Protein 3EC8 (pdb70)

Secondary structure (DSSP, 8-state):
--------S--HHHHHHHHH-EEEEEEE-----S--EEEEEETT--HHHHHHHHHHHTTS-GGGGGGEEEEEEE-----EEEEPPTT--HHHHHHH----TT--EEEEEEEHHHHHHHHHHHHHHHHHHHHHHHHHHH-

GO terms:
  GO:0034446 substrate adhesion-dependent cell spreading (P, IDA)
  GO:0005874 microtubule (C, IDA)
  GO:0005515 protein binding (F, IPI)
  GO:0032991 protein-containing complex (C, IDA)

CATH classification: 3.10.20.90

Sequence (139 aa):
GTENLYFQSMDPAELSTQLSAPGVLKVFGDSTGTHYKSVLATGTSSARELVKEALERYALDPRQAGQYVLCDVVGWQARCFRVFGDSEKPLLIQELWKPREGLSRRFELRKRSDVEELAAKEVDTITAGINAQARRLQR

Nearest PDB structures (foldseek):
  3ec8-assembly1_A  TM=1.007E+00  e=8.814E-28  Homo sapiens
  5khq-assembly1_A  TM=9.394E-01  e=3.382E-11  Homo sapiens
  5khq-assembly1_B  TM=9.150E-01  e=3.600E-11  Homo sapiens
  5kho-assembly1_A  TM=9.124E-01  e=6.718E-11  Homo sapiens
  4tkn-assembly2_B  TM=6.218E-01  e=3.114E-04  Homo sapiens

Structure (mmCIF, N/CA/C/O backbone):
data_3EC8
#
_entry.id   3EC8
#
_cell.length_a   46.080
_c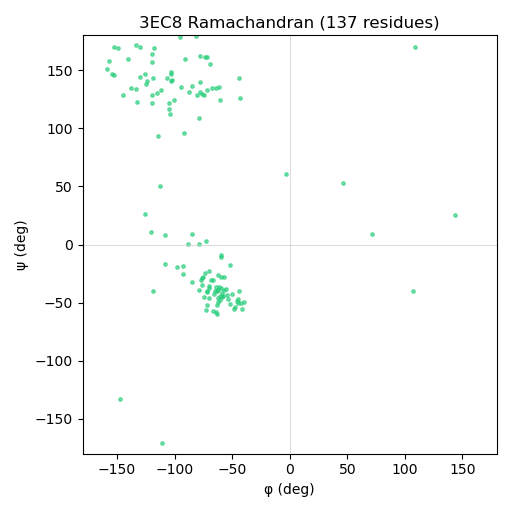ell.length_b   46.080
_cell.length_c   135.610
_cell.angle_alpha   90.00
_cell.angle_beta   90.00
_cell.angle_gamma   120.00
#
_symmetry.space_group_name_H-M   'P 31 1 2'
#
loop_
_entity.id
_entity.type
_entity.pdbx_description
1 polymer 'Putative uncharacterized protein FLJ10324'
2 non-polymer 'CHLORIDE ION'
3 non-polymer 'LEAD (II) ION'
4 non-polymer GLYCEROL
5 water water
#
loop_
_atom_site.group_PDB
_atom_site.id
_atom_site.type_symbol
_atom_site.label_atom_id
_atom_site.label_alt_id
_atom_site.label_comp_id
_atom_site.label_asym_id
_atom_site.label_entity_id
_atom_site.label_seq_id
_atom_site.pdbx_PDB_ins_code
_atom_site.Cartn_x
_atom_site.Cartn_y
_atom_site.Cartn_z
_atom_site.occupancy
_atom_site.B_iso_or_equiv
_atom_site.auth_seq_id
_atom_site.auth_comp_id
_atom_site.auth_asym_id
_atom_site.auth_atom_id
_atom_site.pdbx_PDB_model_num
ATOM 1 N N . GLY A 1 14 ? -7.400 10.264 -13.253 1.00 52.57 41 GLY A N 1
ATOM 2 C CA . GLY A 1 14 ? -6.107 9.964 -13.941 1.00 52.72 41 GLY A CA 1
ATOM 3 C C . GLY A 1 14 ? -6.219 10.042 -15.459 1.00 52.69 41 GLY A C 1
ATOM 4 O O . GLY A 1 14 ? -5.300 10.537 -16.140 1.00 52.78 41 GLY A O 1
ATOM 5 N N . THR A 1 15 ? -7.330 9.515 -15.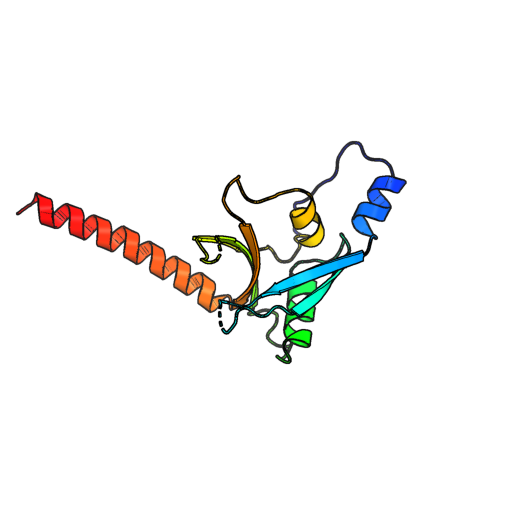983 1.00 52.19 42 THR A N 1
ATOM 6 C CA . THR A 1 15 ? -7.756 9.754 -17.367 1.00 51.68 42 THR A CA 1
ATOM 7 C C . THR A 1 15 ? -9.041 10.584 -17.317 1.00 51.18 42 THR A C 1
ATOM 8 O O . THR A 1 15 ? -10.054 10.230 -17.924 1.00 51.09 42 THR A O 1
ATOM 10 N N . GLU A 1 16 ? -8.991 11.678 -16.559 1.00 50.53 43 GLU A N 1
ATOM 11 C CA . GLU A 1 16 ? -10.142 12.561 -16.378 1.00 50.13 43 GLU A CA 1
ATOM 12 C C . GLU A 1 16 ? -10.328 13.405 -17.630 1.00 49.09 43 GLU A C 1
ATOM 13 O O . GLU A 1 16 ? -9.362 14.020 -18.099 1.00 49.33 43 GLU A O 1
ATOM 19 N N . ASN A 1 17 ? -11.548 13.439 -18.170 1.00 47.52 44 ASN A N 1
ATOM 20 C CA . ASN A 1 17 ? -11.812 14.243 -19.362 1.00 46.55 44 ASN A CA 1
ATOM 21 C C . ASN A 1 17 ? -12.974 15.221 -19.208 1.00 45.50 44 ASN A C 1
ATOM 22 O O . ASN A 1 17 ? -13.591 15.597 -20.201 1.00 45.02 44 ASN A O 1
ATOM 27 N N . LEU A 1 18 ? -13.248 15.632 -17.965 1.00 44.40 45 LEU A N 1
ATOM 28 C CA . LEU A 1 18 ? -14.161 16.745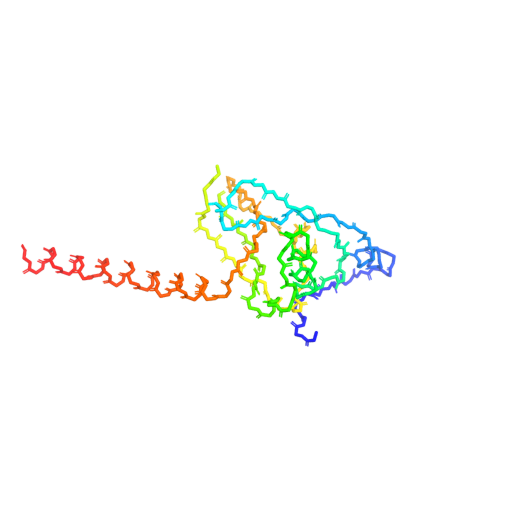 -17.679 1.00 43.73 45 LEU A CA 1
ATOM 29 C C . LEU A 1 18 ? -13.412 17.959 -17.098 1.00 43.42 45 LEU A C 1
ATOM 30 O O . LEU A 1 18 ? -12.602 17.824 -16.188 1.00 43.18 45 LEU A O 1
ATOM 35 N N . TYR A 1 19 ? -13.698 19.144 -17.632 1.00 43.31 46 TYR A N 1
ATOM 36 C CA . TYR A 1 19 ? -12.964 20.367 -17.285 1.00 43.17 46 TYR A CA 1
ATOM 37 C C . TYR A 1 19 ? -13.901 21.535 -17.118 1.00 43.29 46 TYR A C 1
ATOM 38 O O . TYR A 1 19 ? -14.790 21.746 -17.935 1.00 42.76 46 TYR A O 1
ATOM 47 N N . PHE A 1 20 ? -13.689 22.301 -16.056 1.00 43.98 47 PHE A N 1
ATOM 48 C CA . PHE A 1 20 ? -14.470 23.500 -15.826 1.00 44.57 47 PHE A CA 1
ATOM 49 C C . PHE A 1 20 ? -13.615 24.673 -16.214 1.00 44.75 47 PHE A C 1
ATOM 50 O O . PHE A 1 20 ? -12.398 24.628 -16.055 1.00 44.81 47 PHE A O 1
ATOM 58 N N . GLN A 1 21 ? -14.256 25.717 -16.724 1.00 45.25 48 GLN A N 1
ATOM 59 C CA . GLN A 1 21 ? -13.556 26.875 -17.273 1.00 45.76 48 GLN A CA 1
ATOM 60 C C . GLN A 1 21 ? -14.095 28.188 -16.713 1.00 46.24 48 GLN A C 1
ATOM 61 O O . GLN A 1 21 ? -15.300 28.334 -16.476 1.00 45.98 48 GLN A O 1
ATOM 67 N N . SER A 1 22 ? -13.192 29.149 -16.520 1.00 46.95 49 SER A N 1
ATOM 68 C CA . SER A 1 22 ? -13.567 30.484 -16.074 1.00 47.45 49 SER A CA 1
ATOM 69 C C . SER A 1 22 ? -14.543 30.415 -14.906 1.00 48.00 49 SER A C 1
ATOM 70 O O . SER A 1 22 ? -15.620 31.010 -14.947 1.00 48.03 49 SER A O 1
ATOM 73 N N . MET A 1 23 ? -14.171 29.666 -13.873 1.00 48.75 50 MET A N 1
ATOM 74 C CA . MET A 1 23 ? -15.014 29.526 -12.700 1.00 49.34 50 MET A CA 1
ATOM 75 C C . MET A 1 23 ? -14.289 30.032 -11.460 1.00 49.74 50 MET A C 1
ATOM 76 O O . MET A 1 23 ? -13.067 30.213 -11.462 1.00 49.88 50 MET A O 1
ATOM 81 N N . ASP A 1 24 ? -15.065 30.265 -10.406 1.00 49.99 51 ASP A N 1
ATOM 82 C CA . ASP A 1 24 ? -14.537 30.766 -9.150 1.00 50.20 51 ASP A CA 1
ATOM 83 C C . ASP A 1 24 ? -14.432 29.641 -8.121 1.00 50.44 51 ASP A C 1
ATOM 84 O O . ASP A 1 24 ? -15.241 28.709 -8.137 1.00 50.44 51 ASP A O 1
ATOM 89 N N . PRO A 1 25 ? -13.430 29.723 -7.223 1.00 50.73 52 PRO A N 1
ATOM 90 C CA . PRO A 1 25 ? -13.246 28.753 -6.146 1.00 50.79 52 PRO A CA 1
ATOM 91 C C . PRO A 1 25 ? -14.547 28.276 -5.488 1.00 50.91 52 PRO A C 1
ATOM 92 O O . PRO A 1 25 ? -14.747 27.070 -5.362 1.00 50.97 52 PRO A O 1
ATOM 96 N N . ALA A 1 26 ? -15.419 29.208 -5.096 1.00 50.83 53 ALA A N 1
ATOM 97 C CA . ALA A 1 26 ? -16.656 28.877 -4.366 1.00 50.85 53 ALA A CA 1
ATOM 98 C C . ALA A 1 26 ? -17.634 28.008 -5.164 1.00 50.80 53 ALA A C 1
ATOM 99 O O . ALA A 1 26 ? -17.983 26.904 -4.734 1.00 50.80 53 ALA A O 1
ATOM 101 N N . GLU A 1 27 ? -18.084 28.502 -6.315 1.00 50.72 54 GLU A N 1
ATOM 102 C CA . GLU A 1 27 ? -18.944 27.695 -7.191 1.00 50.73 54 GLU A CA 1
ATOM 103 C C . GLU A 1 27 ? -18.265 26.394 -7.656 1.00 50.44 54 GLU A C 1
ATOM 104 O O . GLU A 1 27 ? -18.953 25.413 -7.930 1.00 50.42 54 GLU A O 1
ATOM 110 N N . LEU A 1 28 ? -16.932 26.392 -7.745 1.00 50.03 55 LEU A N 1
ATOM 111 C CA . LEU A 1 28 ? -16.184 25.215 -8.198 1.00 49.91 55 LEU A CA 1
ATOM 112 C C . LEU A 1 28 ? -15.900 24.208 -7.071 1.00 49.79 55 LEU A C 1
ATOM 113 O O . LEU A 1 28 ? -15.837 23.013 -7.319 1.00 49.93 55 LEU A O 1
ATOM 118 N N . SER A 1 29 ? -15.728 24.690 -5.847 1.00 49.76 56 SER A N 1
ATOM 119 C CA . SER A 1 29 ? -15.556 23.817 -4.685 1.00 49.82 56 SER A CA 1
ATOM 120 C C . SER A 1 29 ? -16.835 23.075 -4.301 1.00 49.77 56 SER A C 1
ATOM 121 O O . SER A 1 29 ? -16.772 21.925 -3.887 1.00 49.91 56 SER A O 1
ATOM 124 N N . THR A 1 30 ? -17.988 23.729 -4.416 1.00 49.74 57 THR A N 1
ATOM 125 C CA . THR A 1 30 ? -19.266 23.076 -4.107 1.00 49.67 57 THR A CA 1
ATOM 126 C C . THR A 1 30 ? -19.624 22.116 -5.231 1.00 49.62 57 THR A C 1
ATOM 127 O O . THR A 1 30 ? -20.030 20.974 -5.003 1.00 50.09 57 THR A O 1
ATOM 131 N N . GLN A 1 31 ? -19.464 22.580 -6.459 1.00 49.18 58 GLN A N 1
ATOM 132 C CA . GLN A 1 31 ? -19.628 21.712 -7.615 1.00 48.95 58 GLN A CA 1
ATOM 133 C C . GLN A 1 31 ? -18.931 20.358 -7.400 1.00 48.37 58 GLN A C 1
ATOM 134 O O . GLN A 1 31 ? -19.470 19.313 -7.786 1.00 49.23 58 GLN A O 1
ATOM 140 N N . LEU A 1 32 ? -17.745 20.372 -6.785 1.00 46.90 59 LEU A N 1
ATOM 141 C CA . LEU A 1 32 ? -16.959 19.154 -6.614 1.00 45.66 59 LEU A CA 1
ATOM 142 C C . LEU A 1 32 ? -17.128 18.502 -5.232 1.00 44.66 59 LEU A C 1
ATOM 143 O O . LEU A 1 32 ? -16.818 17.320 -5.072 1.00 44.75 59 LEU A O 1
ATOM 148 N N . SER A 1 33 ? -17.611 19.262 -4.247 1.00 43.25 60 SER A N 1
ATOM 149 C CA . SER A 1 33 ? -17.762 18.771 -2.868 1.00 42.15 60 SER A CA 1
ATOM 150 C C . SER A 1 33 ? -19.210 18.539 -2.443 1.00 41.14 60 SER A C 1
ATOM 151 O O . SER A 1 33 ? -19.457 17.858 -1.442 1.00 40.91 60 SER A O 1
ATOM 154 N N . ALA A 1 34 ? -20.159 19.113 -3.180 1.00 39.99 61 ALA A N 1
ATOM 155 C CA . ALA A 1 34 ? -21.579 18.951 -2.873 1.00 39.24 61 ALA A CA 1
ATOM 156 C C . ALA A 1 34 ? -21.988 17.479 -3.022 1.00 38.39 61 ALA A C 1
ATOM 157 O O . ALA A 1 34 ? -21.592 16.823 -3.980 1.00 37.99 61 ALA A O 1
ATOM 159 N N . PRO A 1 35 ? -22.743 16.947 -2.049 1.00 37.52 62 PRO A N 1
ATOM 160 C CA . PRO A 1 35 ? -23.241 15.577 -2.146 1.00 37.16 62 PRO A CA 1
ATOM 161 C C . PRO A 1 35 ? -24.391 15.386 -3.149 1.00 36.70 62 PRO A C 1
ATOM 162 O O . PRO A 1 35 ? -25.060 16.344 -3.535 1.00 37.22 62 PRO A O 1
ATOM 166 N N . GLY A 1 36 ? -24.620 14.149 -3.557 1.00 35.84 63 GLY A N 1
ATOM 167 C CA . GLY A 1 36 ? -25.725 13.828 -4.441 1.00 35.50 63 GLY A CA 1
ATOM 168 C C . GLY A 1 36 ? -26.089 12.368 -4.290 1.00 35.28 63 GLY A C 1
ATOM 169 O O . GLY A 1 36 ? -25.286 11.574 -3.797 1.00 35.10 63 GLY A O 1
ATOM 170 N N . VAL A 1 37 ? -27.316 12.019 -4.666 1.00 34.98 64 VAL A N 1
ATOM 171 C CA . VAL A 1 37 ? -27.704 10.621 -4.769 1.00 34.87 64 VAL A CA 1
ATOM 172 C C . VAL A 1 37 ? -27.799 10.290 -6.236 1.00 34.59 64 VAL A C 1
ATOM 173 O O . VAL A 1 37 ? -28.192 11.139 -7.033 1.00 34.80 64 VAL A O 1
ATOM 177 N N . LEU A 1 38 ? -27.387 9.066 -6.576 1.00 34.15 65 LEU A N 1
ATOM 178 C CA . LEU A 1 38 ? -27.529 8.502 -7.915 1.00 33.48 65 LEU A CA 1
ATOM 179 C C . LEU A 1 38 ? -28.387 7.243 -7.847 1.00 32.88 65 LEU A C 1
ATOM 180 O O . LEU A 1 38 ? -28.064 6.284 -7.133 1.00 32.32 65 LEU A O 1
ATOM 185 N N . LYS A 1 39 ? -29.488 7.247 -8.588 1.00 32.37 66 LYS A N 1
ATOM 186 C CA . LYS A 1 39 ? -30.314 6.052 -8.708 1.00 32.08 66 LYS A CA 1
ATOM 187 C C . LYS A 1 39 ? -29.673 5.080 -9.714 1.00 31.15 66 LYS A C 1
ATOM 188 O O . LYS A 1 39 ? -29.669 5.346 -1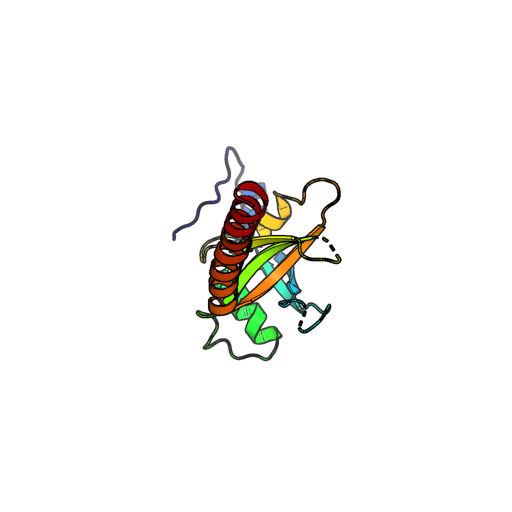0.905 1.00 30.67 66 LYS A O 1
ATOM 194 N N . VAL A 1 40 ? -29.127 3.970 -9.223 1.00 30.27 67 VAL A N 1
ATOM 195 C CA . VAL A 1 40 ? -28.445 2.999 -10.080 1.00 29.99 67 VAL A CA 1
ATOM 196 C C . VAL A 1 40 ? -29.310 1.748 -10.306 1.00 29.78 67 VAL A C 1
ATOM 197 O O . VAL A 1 40 ? -29.611 1.002 -9.378 1.00 29.41 67 VAL A O 1
ATOM 201 N N . PHE A 1 41 ? -29.687 1.527 -11.560 1.00 29.54 68 PHE A N 1
ATOM 202 C CA . PHE A 1 41 ? -30.543 0.414 -11.936 1.00 29.07 68 PHE A CA 1
ATOM 203 C C . PHE A 1 41 ? -29.672 -0.725 -12.397 1.00 29.15 68 PHE A C 1
ATOM 204 O O . PHE A 1 41 ? -28.448 -0.615 -12.392 1.00 29.21 68 PHE A O 1
ATOM 212 N N . GLY A 1 42 ? -30.308 -1.838 -12.745 1.00 29.43 69 GLY A N 1
ATOM 213 C CA . GLY A 1 42 ? -29.629 -2.974 -13.337 1.00 29.52 69 GLY A CA 1
ATOM 214 C C . GLY A 1 42 ? -30.063 -3.085 -14.779 1.00 30.03 69 GLY A C 1
ATOM 215 O O . GLY A 1 42 ? -30.749 -2.196 -15.307 1.00 29.36 69 GLY A O 1
ATOM 216 N N . ASP A 1 43 ? -29.684 -4.196 -15.409 1.00 31.00 70 ASP A N 1
ATOM 217 C CA . ASP A 1 43 ? -29.972 -4.437 -16.828 1.00 31.49 70 ASP A CA 1
ATOM 218 C C . ASP A 1 43 ? -31.438 -4.143 -17.169 1.00 31.53 70 ASP A C 1
ATOM 219 O O . ASP A 1 43 ? -31.707 -3.380 -18.108 1.00 31.89 70 ASP A O 1
ATOM 224 N N . SER A 1 44 ? -32.352 -4.764 -16.416 1.00 31.03 71 SER A N 1
ATOM 225 C CA . SER A 1 44 ? -33.787 -4.451 -16.430 1.00 31.15 71 SER A CA 1
ATOM 226 C C . SER A 1 44 ? -34.667 -5.713 -16.266 1.00 31.11 71 SER A C 1
ATOM 227 O O . SER A 1 44 ? -34.883 -6.488 -17.210 1.00 30.52 71 SER A O 1
ATOM 230 N N . THR A 1 47 ? -33.457 -7.855 -14.954 1.00 44.58 74 THR A N 1
ATOM 231 C CA . THR A 1 47 ? -33.302 -7.942 -13.511 1.00 44.51 74 THR A CA 1
ATOM 232 C C . THR A 1 47 ? -33.809 -6.669 -12.806 1.00 44.31 74 THR A C 1
ATOM 233 O O . THR A 1 47 ? -33.033 -5.964 -12.140 1.00 44.23 74 THR A O 1
ATOM 235 N N . GLY A 1 48 ? -35.101 -6.373 -12.985 1.00 43.81 75 GLY A N 1
ATOM 236 C CA . GLY A 1 48 ? -35.801 -5.346 -12.188 1.00 43.39 75 GLY A CA 1
ATOM 237 C C . GLY A 1 48 ? -36.194 -4.023 -12.846 1.00 42.93 75 GLY A C 1
ATOM 238 O O . GLY A 1 48 ? -35.823 -3.729 -13.981 1.00 42.97 75 GLY A O 1
ATOM 239 N N . THR A 1 49 ? -37.002 -3.254 -12.115 1.00 42.47 76 THR A N 1
ATOM 240 C CA . THR A 1 49 ? -37.270 -1.832 -12.382 1.00 42.13 76 THR A CA 1
ATOM 241 C C . THR A 1 49 ? -36.841 -1.025 -11.138 1.00 41.93 76 THR A C 1
ATOM 242 O O . THR A 1 49 ? -37.133 0.178 -11.007 1.00 41.65 76 THR A O 1
ATOM 246 N N . HIS A 1 50 ? -36.136 -1.706 -10.234 1.00 41.51 77 HIS A N 1
ATOM 247 C CA . HIS A 1 50 ? -35.844 -1.191 -8.914 1.00 41.16 77 HIS A CA 1
ATOM 248 C C . HIS A 1 50 ? -34.417 -0.710 -8.882 1.00 40.65 77 HIS A C 1
ATOM 249 O O . HIS A 1 50 ? -33.516 -1.330 -9.450 1.00 40.60 77 HIS A O 1
ATOM 256 N N . TYR A 1 51 ? -34.221 0.404 -8.195 1.00 40.08 78 TYR A N 1
ATOM 257 C CA . TYR A 1 51 ? -32.951 1.092 -8.176 1.00 39.45 78 TYR A CA 1
ATOM 258 C C . TYR A 1 51 ? -32.447 1.141 -6.756 1.00 39.02 78 TYR A C 1
ATOM 259 O O . TYR A 1 51 ? -33.216 1.049 -5.808 1.00 39.20 78 TYR A O 1
ATOM 268 N N . LYS A 1 52 ? -31.146 1.295 -6.615 1.00 38.52 79 LYS A N 1
ATOM 269 C CA . LYS A 1 52 ? -30.541 1.515 -5.324 1.00 38.15 79 LYS A CA 1
ATOM 270 C C . LYS A 1 52 ? -29.940 2.900 -5.365 1.00 37.40 79 LYS A C 1
ATOM 271 O O . LYS A 1 52 ? -29.249 3.233 -6.313 1.00 38.30 79 LYS A O 1
ATOM 277 N N . SER A 1 53 ? -30.227 3.716 -4.361 1.00 36.52 80 SER A N 1
ATOM 278 C CA . SER A 1 53 ? -29.667 5.058 -4.270 1.00 35.73 80 SER A CA 1
ATOM 279 C C . SER A 1 53 ? -28.205 4.958 -3.849 1.00 35.07 80 SER A C 1
ATOM 280 O O . SER A 1 53 ? -27.880 4.275 -2.868 1.00 35.20 80 SER A O 1
ATOM 283 N N . VAL A 1 54 ? -27.331 5.626 -4.601 1.00 33.82 81 VAL A N 1
ATOM 284 C CA . VAL A 1 54 ? -25.895 5.604 -4.348 1.00 32.76 81 VAL A CA 1
ATOM 285 C C . VAL A 1 54 ? -25.391 7.014 -4.069 1.00 32.11 81 VAL A C 1
ATOM 286 O O . VAL A 1 54 ? -25.645 7.943 -4.839 1.00 32.06 81 VAL A O 1
ATOM 290 N N . LEU A 1 55 ? -24.672 7.163 -2.964 1.00 31.37 82 LEU A N 1
ATOM 291 C CA . LEU A 1 55 ? -24.170 8.467 -2.536 1.00 30.75 82 LEU A CA 1
ATOM 292 C C . LEU A 1 55 ? -22.945 8.867 -3.329 1.00 30.36 82 LEU A C 1
ATOM 293 O O . LEU A 1 55 ? -22.090 8.049 -3.600 1.00 30.65 82 LEU A O 1
ATOM 298 N N . ALA A 1 56 ? -22.857 10.137 -3.683 1.00 29.90 83 ALA A N 1
ATOM 299 C CA . ALA A 1 56 ? -21.771 10.610 -4.520 1.00 29.82 83 ALA A CA 1
ATOM 300 C C . ALA A 1 56 ? -21.402 12.069 -4.196 1.00 29.50 83 ALA A C 1
ATOM 301 O O . ALA A 1 56 ? -22.082 12.730 -3.417 1.00 29.03 83 ALA A O 1
ATOM 303 N N . THR A 1 57 ? -20.280 12.530 -4.745 1.00 29.07 84 THR A N 1
ATOM 304 C CA . THR A 1 57 ? -20.000 13.952 -4.838 1.00 29.09 84 THR A CA 1
ATOM 305 C C . THR A 1 57 ? -19.514 14.167 -6.254 1.00 29.00 84 THR A C 1
ATOM 306 O O . THR A 1 57 ? -19.295 13.205 -6.974 1.00 29.16 84 THR A O 1
ATOM 310 N N . GLY A 1 58 ? -19.346 15.420 -6.658 1.00 29.26 85 GLY A N 1
ATOM 311 C CA . GLY A 1 58 ? -18.791 15.725 -7.979 1.00 29.36 85 GLY A CA 1
ATOM 312 C C . GLY A 1 58 ? -17.388 15.180 -8.219 1.00 29.37 85 GLY A C 1
ATOM 313 O O . GLY A 1 58 ? -16.893 15.207 -9.341 1.00 29.85 85 GLY A O 1
ATOM 314 N N . THR A 1 59 ? -16.738 14.692 -7.171 1.00 29.16 86 THR A N 1
ATOM 315 C CA . THR A 1 59 ? -15.417 14.080 -7.291 1.00 29.23 86 THR A CA 1
ATOM 316 C C . THR A 1 59 ? -15.454 12.553 -7.478 1.00 29.11 86 THR A C 1
ATOM 317 O O . THR A 1 59 ? -14.463 11.963 -7.917 1.00 29.39 86 THR A O 1
ATOM 321 N N . SER A 1 60 ? -16.577 11.917 -7.141 1.00 28.67 87 SER A N 1
ATOM 322 C CA . SER A 1 60 ? -16.690 10.469 -7.226 1.00 28.50 87 SER A CA 1
ATOM 323 C C . SER A 1 60 ? -16.481 9.950 -8.647 1.00 28.49 87 SER A C 1
ATOM 324 O O . SER A 1 60 ? -17.166 10.366 -9.572 1.00 28.59 87 SER A O 1
ATOM 327 N N . SER A 1 61 ? -15.528 9.038 -8.811 1.00 28.58 88 SER A N 1
ATOM 328 C CA . SER A 1 61 ? -15.276 8.413 -10.099 1.00 28.79 88 SER A CA 1
ATOM 329 C C . SER A 1 61 ? -16.309 7.317 -10.393 1.00 29.27 88 SER A C 1
ATOM 330 O O . SER A 1 61 ? -17.000 6.839 -9.491 1.00 28.93 88 SER A O 1
ATOM 333 N N . ALA A 1 62 ? -16.418 6.926 -11.662 1.00 29.68 89 ALA A N 1
ATOM 334 C CA . ALA A 1 62 ? -17.304 5.822 -12.047 1.00 29.93 89 ALA A CA 1
ATOM 335 C C . ALA A 1 62 ? -16.888 4.504 -11.369 1.00 30.30 89 ALA A C 1
ATOM 336 O O . ALA A 1 62 ? -17.740 3.709 -10.992 1.00 30.01 89 ALA A O 1
ATOM 338 N N . ARG A 1 63 ? -15.581 4.284 -11.213 1.00 30.93 90 ARG A N 1
ATOM 339 C CA . ARG A 1 63 ? -15.054 3.081 -10.544 1.00 31.62 90 ARG A CA 1
ATOM 340 C C . ARG A 1 63 ? -15.410 3.017 -9.057 1.00 31.59 90 ARG A C 1
ATOM 341 O O . ARG A 1 63 ? -15.765 1.963 -8.548 1.00 31.72 90 ARG A O 1
ATOM 349 N N . GLU A 1 64 ? -15.295 4.139 -8.360 1.00 31.84 91 GLU A N 1
ATOM 350 C CA . GLU A 1 64 ? -15.704 4.214 -6.961 1.00 31.98 91 GLU A CA 1
ATOM 351 C C . GLU A 1 64 ? -17.201 3.944 -6.827 1.00 31.62 91 GLU A C 1
ATOM 352 O O . GLU A 1 64 ? -17.625 3.170 -5.969 1.00 31.59 91 GLU A O 1
ATOM 358 N N . LEU A 1 65 ? -17.985 4.576 -7.697 1.00 31.22 92 LEU A N 1
ATOM 359 C CA . LEU A 1 65 ? -19.440 4.405 -7.730 1.00 31.14 92 LEU A CA 1
ATOM 360 C C . LEU A 1 65 ? -19.929 3.009 -8.179 1.00 31.05 92 LEU A C 1
ATOM 361 O O . LEU A 1 65 ? -20.996 2.583 -7.748 1.00 31.00 92 LEU A O 1
ATOM 366 N N . VAL A 1 66 ? -19.186 2.309 -9.038 1.00 31.11 93 VAL A N 1
ATOM 367 C CA . VAL A 1 66 ? -19.490 0.897 -9.335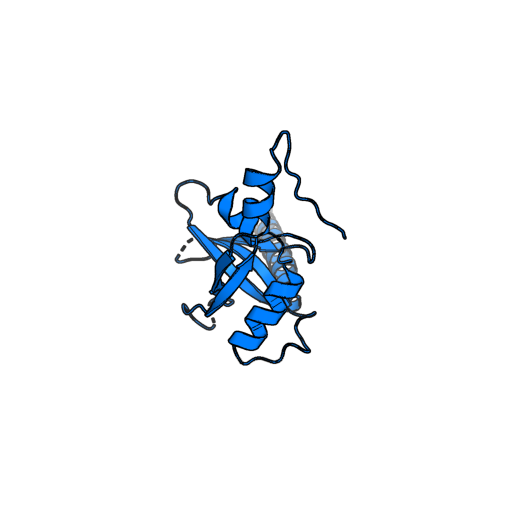 1.00 31.36 93 VAL A CA 1
ATOM 368 C C . VAL A 1 66 ? -19.346 0.053 -8.049 1.00 32.09 93 VAL A C 1
ATOM 369 O O . VAL A 1 66 ? -20.243 -0.711 -7.698 1.00 31.54 93 VAL A O 1
ATOM 373 N N . LYS A 1 67 ? -18.220 0.215 -7.350 1.00 33.22 94 LYS A N 1
ATOM 374 C CA . LYS A 1 67 ? -18.006 -0.407 -6.030 1.00 34.08 94 LYS A CA 1
ATOM 375 C C . LYS A 1 67 ? -19.130 -0.137 -5.025 1.00 34.48 94 LYS A C 1
ATOM 376 O O . LYS A 1 67 ? -19.646 -1.081 -4.417 1.00 35.26 94 LYS A O 1
ATOM 382 N N . GLU A 1 68 ? -19.514 1.122 -4.836 1.00 34.54 95 GLU A N 1
ATOM 383 C CA . GLU A 1 68 ? -20.625 1.410 -3.936 1.00 35.21 95 GLU A CA 1
ATOM 384 C C . GLU A 1 68 ? -21.919 0.733 -4.403 1.00 35.23 95 GLU A C 1
ATOM 385 O O . GLU A 1 68 ? -22.642 0.153 -3.606 1.00 35.47 95 GLU A O 1
ATOM 391 N N . ALA A 1 69 ? -22.204 0.801 -5.694 1.00 35.62 96 ALA A N 1
ATOM 392 C CA . ALA A 1 69 ? -23.411 0.195 -6.244 1.00 35.96 96 ALA A CA 1
ATOM 393 C C . ALA A 1 69 ? -23.497 -1.330 -5.989 1.00 36.67 96 ALA A C 1
ATOM 394 O O . ALA A 1 69 ? -24.570 -1.852 -5.644 1.00 36.58 96 ALA A O 1
ATOM 396 N N . LEU A 1 70 ? -22.382 -2.039 -6.137 1.00 37.23 97 LEU A N 1
ATOM 397 C CA . LEU A 1 70 ? -22.395 -3.489 -5.948 1.00 37.89 97 LEU A CA 1
ATOM 398 C C . LEU A 1 70 ? -22.561 -3.839 -4.475 1.00 38.60 97 LEU A C 1
ATOM 399 O O . LEU A 1 70 ? -23.312 -4.755 -4.127 1.00 38.57 97 LEU A O 1
ATOM 404 N N . GLU A 1 71 ? -21.869 -3.092 -3.618 1.00 39.36 98 GLU A N 1
ATOM 405 C CA . GLU A 1 71 ? -22.021 -3.218 -2.175 1.00 39.69 98 GLU A CA 1
ATOM 406 C C . GLU A 1 71 ? -23.491 -3.083 -1.803 1.00 40.04 98 GLU A C 1
ATOM 407 O O . GLU A 1 71 ? -24.026 -3.911 -1.055 1.00 40.13 98 GLU A O 1
ATOM 413 N N . ARG A 1 72 ? -24.151 -2.068 -2.357 1.00 40.33 99 ARG A N 1
ATOM 414 C CA . ARG A 1 72 ? -25.565 -1.811 -2.052 1.00 40.91 99 ARG A CA 1
ATOM 415 C C . ARG A 1 72 ? -26.554 -2.796 -2.697 1.00 40.96 99 ARG A C 1
ATOM 416 O O . ARG A 1 72 ? -27.655 -2.991 -2.186 1.00 40.83 99 ARG A O 1
ATOM 424 N N . TYR A 1 73 ? -26.163 -3.417 -3.806 1.00 41.16 100 TYR A N 1
ATOM 425 C CA . TYR A 1 73 ? -26.966 -4.490 -4.403 1.00 40.95 100 TYR A CA 1
ATOM 426 C C . TYR A 1 73 ? -26.777 -5.820 -3.674 1.00 41.12 100 TYR A C 1
ATOM 427 O O . TYR A 1 73 ? -27.387 -6.828 -4.049 1.00 41.24 100 TYR A O 1
ATOM 436 N N . ALA A 1 74 ? -25.946 -5.830 -2.632 1.00 41.20 101 ALA A N 1
ATOM 437 C CA . ALA A 1 74 ? -25.653 -7.058 -1.880 1.00 41.44 101 ALA A CA 1
ATOM 438 C C . ALA A 1 74 ? -24.776 -8.049 -2.663 1.00 41.43 101 ALA A C 1
ATOM 439 O O . ALA A 1 74 ? -24.571 -9.188 -2.232 1.00 41.14 101 ALA A O 1
ATOM 441 N N . LEU A 1 75 ? -24.254 -7.605 -3.804 1.00 41.64 102 LEU A N 1
ATOM 442 C CA . LEU A 1 75 ? -23.243 -8.356 -4.537 1.00 41.82 102 LEU A CA 1
ATOM 443 C C . LEU A 1 75 ? -21.888 -8.087 -3.888 1.00 42.02 102 LEU A C 1
ATOM 444 O O . LEU A 1 75 ? -21.804 -7.347 -2.905 1.00 41.81 102 LEU A O 1
ATOM 449 N N . ASP A 1 76 ? -20.842 -8.701 -4.429 1.00 42.46 103 ASP A N 1
ATOM 450 C CA . ASP A 1 76 ? -19.506 -8.630 -3.849 1.00 42.87 103 ASP A CA 1
ATOM 451 C C . ASP A 1 76 ? -18.600 -7.686 -4.637 1.00 43.06 103 ASP A C 1
ATOM 452 O O . ASP A 1 76 ? -18.255 -7.990 -5.776 1.00 43.28 103 ASP A O 1
ATOM 457 N N . PRO A 1 77 ? -18.205 -6.543 -4.032 1.00 43.29 104 PRO A N 1
ATOM 458 C CA . PRO A 1 77 ? -17.276 -5.591 -4.653 1.00 43.23 104 PRO A CA 1
ATOM 459 C C . PRO A 1 77 ? -15.949 -6.162 -5.180 1.00 42.89 104 PRO A C 1
ATOM 460 O O . PRO A 1 77 ? -15.288 -5.498 -5.972 1.00 43.19 104 PRO A O 1
ATOM 464 N N . ARG A 1 78 ? -15.546 -7.355 -4.762 1.00 42.31 105 ARG A N 1
ATOM 465 C CA . ARG A 1 78 ? -14.376 -7.969 -5.381 1.00 42.18 105 ARG A CA 1
ATOM 466 C C . ARG A 1 78 ? -14.487 -7.948 -6.906 1.00 41.50 105 ARG A C 1
ATOM 467 O O . ARG A 1 78 ? -13.522 -7.623 -7.598 1.00 41.65 105 ARG A O 1
ATOM 475 N N . GLN A 1 79 ? -15.668 -8.263 -7.425 1.00 40.66 106 GLN A N 1
ATOM 476 C CA . GLN A 1 79 ? -15.857 -8.322 -8.876 1.00 40.13 106 GLN A CA 1
ATOM 477 C C . GLN A 1 79 ? -16.184 -6.968 -9.529 1.00 39.19 106 GLN A C 1
ATOM 478 O O . GLN A 1 79 ? -16.471 -6.908 -10.723 1.00 38.80 106 GLN A O 1
ATOM 484 N N . ALA A 1 80 ? -16.083 -5.886 -8.752 1.00 38.35 107 ALA A N 1
ATOM 485 C CA . ALA A 1 80 ? -16.306 -4.518 -9.231 1.00 37.50 107 ALA A CA 1
ATOM 486 C C . ALA A 1 80 ? -15.637 -4.231 -10.570 1.00 37.03 107 ALA A C 1
ATOM 487 O O . ALA A 1 80 ? -16.259 -3.689 -11.485 1.00 36.93 107 ALA A O 1
ATOM 489 N N . GLY A 1 81 ? -14.374 -4.614 -10.690 1.00 36.33 108 GLY A N 1
ATOM 490 C CA . GLY A 1 81 ? -13.636 -4.440 -11.930 1.00 35.87 108 GLY A CA 1
ATOM 491 C C . GLY A 1 81 ? -14.217 -5.142 -13.148 1.00 35.44 108 GLY A C 1
ATOM 492 O O . GLY A 1 81 ? -13.758 -4.915 -14.262 1.00 35.39 108 GLY A O 1
ATOM 493 N N . GLN A 1 82 ? -15.219 -5.995 -12.953 1.00 35.13 109 GLN A N 1
ATOM 494 C CA . GLN A 1 82 ? -15.860 -6.683 -14.073 1.00 34.81 109 GLN A CA 1
ATOM 495 C C . GLN A 1 82 ? -17.277 -6.157 -14.364 1.00 34.12 109 GLN A C 1
ATOM 496 O O . GLN A 1 82 ? -18.002 -6.712 -15.192 1.00 33.80 109 GLN A O 1
ATOM 502 N N . TYR A 1 83 ? -17.647 -5.068 -13.693 1.00 33.68 110 TYR A N 1
ATOM 503 C CA . TYR A 1 83 ? -18.917 -4.391 -13.930 1.00 32.99 110 TYR A CA 1
ATOM 504 C C . TYR A 1 83 ? -18.615 -2.987 -14.418 1.00 32.34 110 TYR A C 1
ATOM 505 O O . TYR A 1 83 ? -17.472 -2.534 -14.355 1.00 32.29 110 TYR A O 1
ATOM 514 N N . VAL A 1 84 ? -19.645 -2.296 -14.893 1.00 31.64 111 VAL A N 1
ATOM 515 C CA . VAL A 1 84 ? -19.478 -0.984 -15.496 1.00 31.11 111 VAL A CA 1
ATOM 516 C C . VAL A 1 84 ? -20.760 -0.164 -15.327 1.00 30.64 111 VAL A C 1
ATOM 517 O O . VAL A 1 84 ? -21.866 -0.704 -15.326 1.00 30.61 111 VAL A O 1
ATOM 521 N N . LEU A 1 85 ? -20.608 1.141 -15.158 1.00 30.20 112 LEU A N 1
ATOM 522 C CA . LEU A 1 85 ? -21.736 2.043 -15.057 1.00 29.63 112 LEU A CA 1
ATOM 523 C C . LEU A 1 85 ? -22.046 2.614 -16.422 1.00 29.35 112 LEU A C 1
ATOM 524 O O . LEU A 1 85 ? -21.150 3.032 -17.143 1.00 29.15 112 LEU A O 1
ATOM 529 N N . CYS A 1 86 ? -23.329 2.645 -16.768 1.00 29.18 113 CYS A N 1
ATOM 530 C CA . CYS A 1 86 ? -23.764 3.065 -18.086 1.00 29.03 113 CYS A CA 1
ATOM 531 C C . CYS A 1 86 ? -24.766 4.198 -18.019 1.00 28.43 113 CYS A C 1
ATOM 532 O O . CYS A 1 86 ? -25.681 4.162 -17.206 1.00 28.07 113 CYS A O 1
ATOM 535 N N . ASP A 1 87 ? -24.604 5.176 -18.909 1.00 28.16 114 ASP A N 1
ATOM 536 C CA . ASP A 1 87 ? -25.580 6.242 -19.090 1.00 28.14 114 ASP A CA 1
ATOM 537 C C . ASP A 1 87 ? -26.579 5.850 -20.182 1.00 28.17 114 ASP A C 1
ATOM 538 O O . ASP A 1 87 ? -26.328 6.039 -21.370 1.00 28.11 114 ASP A O 1
ATOM 543 N N . VAL A 1 88 ? -27.716 5.305 -19.766 1.00 28.40 115 VAL A N 1
ATOM 544 C CA . VAL A 1 88 ? -28.659 4.671 -20.685 1.00 28.72 115 VAL A CA 1
ATOM 545 C C . VAL A 1 88 ? -29.815 5.607 -21.004 1.00 29.12 115 VAL A C 1
ATOM 546 O O . VAL A 1 88 ? -30.467 6.103 -20.096 1.00 29.88 115 VAL A O 1
ATOM 550 N N . VAL A 1 89 ? -30.045 5.866 -22.288 1.00 29.25 116 VAL A N 1
ATOM 551 C CA . VAL A 1 89 ? -31.171 6.678 -22.723 1.00 29.64 116 VAL A CA 1
ATOM 552 C C . VAL A 1 89 ? -32.270 5.737 -23.252 1.00 30.10 116 VAL A C 1
ATOM 553 O O . VAL A 1 89 ? -31.966 4.719 -23.884 1.00 30.06 116 VAL A O 1
ATOM 557 N N . GLY A 1 90 ? -33.533 6.061 -22.974 1.00 30.25 117 GLY A N 1
ATOM 558 C CA . GLY A 1 90 ? -34.650 5.174 -23.326 1.00 30.38 117 GLY A CA 1
ATOM 559 C C . GLY A 1 90 ? -35.936 5.903 -23.680 1.00 30.44 117 GLY A C 1
ATOM 560 O O . GLY A 1 90 ? -36.310 6.867 -23.016 1.00 30.23 117 GLY A O 1
ATOM 561 N N . TRP A 1 99 ? -41.034 2.587 -20.059 1.00 42.53 126 TRP A N 1
ATOM 562 C CA . TRP A 1 99 ? -39.609 2.856 -20.282 1.00 42.36 126 TRP A CA 1
ATOM 563 C C . TRP A 1 99 ? -38.910 1.679 -20.977 1.00 42.09 126 TRP A C 1
ATOM 564 O O . TRP A 1 99 ? -38.918 0.554 -20.466 1.00 42.28 126 TRP A O 1
ATOM 575 N N . GLN A 1 100 ? -38.312 1.945 -22.139 1.00 41.61 127 GLN A N 1
ATOM 576 C CA . GLN A 1 100 ? -37.584 0.924 -22.906 1.00 41.11 127 GLN A CA 1
ATOM 577 C C . GLN A 1 100 ? -36.220 1.460 -23.352 1.00 40.72 127 GLN A C 1
ATOM 578 O O . GLN A 1 100 ? -36.149 2.491 -24.037 1.00 40.70 127 GLN A O 1
ATOM 580 N N . ALA A 1 101 ? -35.151 0.758 -22.967 1.00 40.11 128 ALA A N 1
ATOM 581 C CA . ALA A 1 101 ? -33.771 1.185 -23.268 1.00 39.78 128 ALA A CA 1
ATOM 582 C C . ALA A 1 101 ? -33.455 1.122 -24.766 1.00 39.42 128 ALA A C 1
ATOM 583 O O . ALA A 1 101 ? -33.762 0.127 -25.435 1.00 39.58 128 ALA A O 1
ATOM 585 N N . ARG A 1 102 ? -32.828 2.184 -25.270 1.00 38.83 129 ARG A N 1
ATOM 586 C CA . ARG A 1 102 ? -32.567 2.360 -26.702 1.00 38.48 129 ARG A CA 1
ATOM 587 C C . ARG A 1 102 ? -31.086 2.439 -27.063 1.00 37.76 129 ARG A C 1
ATOM 588 O O . ARG A 1 102 ? -30.660 1.893 -28.087 1.00 37.54 129 ARG A O 1
ATOM 596 N N . CYS A 1 103 ? -30.318 3.133 -26.223 1.00 37.01 130 CYS A N 1
ATOM 597 C CA . CYS A 1 103 ? -28.906 3.398 -26.467 1.00 36.41 130 CYS A CA 1
ATOM 598 C C . CYS A 1 103 ? -28.215 3.715 -25.156 1.00 35.70 130 CYS A C 1
ATOM 599 O O . CYS A 1 103 ? -28.838 4.241 -24.239 1.00 35.78 130 CYS A O 1
ATOM 602 N N . PHE A 1 104 ? -26.929 3.411 -25.059 1.00 34.91 131 PHE A N 1
ATOM 603 C CA . PHE A 1 104 ? -26.180 3.814 -23.876 1.00 34.43 131 PHE A CA 1
ATOM 604 C C . PHE A 1 104 ? -24.688 4.028 -24.119 1.00 33.57 131 PHE A C 1
ATOM 605 O O . PHE A 1 104 ? -24.142 3.699 -25.174 1.00 32.82 131 PHE A O 1
ATOM 613 N N . ARG A 1 105 ? -24.050 4.589 -23.101 1.00 32.70 132 ARG A N 1
ATOM 614 C CA . ARG A 1 105 ? -22.641 4.950 -23.149 1.00 31.99 132 ARG A CA 1
ATOM 615 C C . ARG A 1 105 ? -22.001 4.445 -21.864 1.00 30.61 132 ARG A C 1
ATOM 616 O O . ARG A 1 105 ? -22.549 4.626 -20.791 1.00 30.32 132 ARG A O 1
ATOM 624 N N . VAL A 1 106 ? -20.853 3.803 -21.976 1.00 29.37 133 VAL A N 1
ATOM 625 C CA . VAL A 1 106 ? -20.174 3.291 -20.819 1.00 28.57 133 VAL A CA 1
ATOM 626 C C . VAL A 1 106 ? -19.271 4.349 -20.230 1.00 28.36 133 VAL A C 1
ATOM 627 O O . VAL A 1 106 ? -18.504 4.981 -20.949 1.00 28.39 133 VAL A O 1
ATOM 631 N N . PHE A 1 107 ? -19.372 4.551 -18.919 1.00 28.06 134 PHE A N 1
ATOM 632 C CA . PHE A 1 107 ? -18.528 5.521 -18.239 1.00 27.69 134 PHE A CA 1
ATOM 633 C C . PHE A 1 107 ? -17.122 4.971 -18.172 1.00 27.80 134 PHE A C 1
ATOM 634 O O . PHE A 1 107 ? -16.950 3.820 -17.844 1.00 28.19 134 PHE A O 1
ATOM 642 N N . GLY A 1 108 ? -16.122 5.778 -18.518 1.00 28.05 135 GLY A N 1
ATOM 643 C CA . GLY A 1 108 ? -14.725 5.452 -18.237 1.00 27.92 135 GLY A CA 1
ATOM 644 C C . GLY A 1 108 ? -14.491 5.526 -16.733 1.00 28.18 135 GLY A C 1
ATOM 645 O O . GLY A 1 108 ? -15.203 6.233 -16.025 1.00 28.42 135 GLY A O 1
ATOM 646 N N . ASP A 1 109 ? -13.486 4.809 -16.247 1.00 28.30 136 ASP A N 1
ATOM 647 C CA . ASP A 1 109 ? -13.287 4.636 -14.805 1.00 28.40 136 ASP A CA 1
ATOM 648 C C . ASP A 1 109 ? -13.136 5.939 -14.047 1.00 28.31 136 ASP A C 1
ATOM 649 O O . ASP A 1 109 ? -13.677 6.077 -12.946 1.00 28.21 136 ASP A O 1
ATOM 654 N N . SER A 1 110 ? -12.426 6.885 -14.655 1.00 28.36 137 SER A N 1
ATOM 655 C CA . SER A 1 110 ? -12.101 8.167 -14.036 1.00 28.38 137 SER A CA 1
ATOM 656 C C . SER A 1 110 ? -13.147 9.254 -14.254 1.00 28.24 137 SER A C 1
ATOM 657 O O . SER A 1 110 ? -12.977 10.379 -13.789 1.00 29.02 137 SER A O 1
ATOM 660 N N . GLU A 1 111 ? -14.225 8.944 -14.958 1.00 27.96 138 GLU A N 1
ATOM 661 C CA . GLU A 1 111 ? -15.244 9.949 -15.221 1.00 27.88 138 GLU A CA 1
ATOM 662 C C . GLU A 1 111 ? -16.009 10.260 -13.950 1.00 27.36 138 GLU A C 1
ATOM 663 O O . GLU A 1 111 ? -15.957 9.486 -13.002 1.00 27.17 138 GLU A O 1
ATOM 669 N N . LYS A 1 112 ? -16.688 11.409 -13.937 1.00 27.10 139 LYS A N 1
ATOM 670 C CA . LYS A 1 112 ? -17.434 11.894 -12.774 1.00 26.71 139 LYS A CA 1
ATOM 671 C C . LYS A 1 112 ? -18.930 11.914 -13.111 1.00 26.63 139 LYS A C 1
ATOM 672 O O . LYS A 1 112 ? -19.434 12.907 -13.668 1.00 26.46 139 LYS A O 1
ATOM 678 N N . PRO A 1 113 ? -19.653 10.821 -12.773 1.00 25.99 140 PRO A N 1
ATOM 679 C CA . PRO A 1 113 ? -21.025 10.652 -13.215 1.00 25.55 140 PRO A CA 1
ATOM 680 C C . PRO A 1 113 ? -21.997 11.643 -12.637 1.00 25.82 140 PRO A C 1
ATOM 681 O O . PRO A 1 113 ? -22.986 11.985 -13.293 1.00 26.14 140 PRO A O 1
ATOM 685 N N . LEU A 1 114 ? -21.739 12.108 -11.419 1.00 25.80 141 LEU A N 1
ATOM 686 C CA . LEU A 1 114 ? -22.641 13.055 -10.775 1.00 25.47 141 LEU A CA 1
ATOM 687 C C . LEU A 1 114 ? -22.680 14.351 -11.549 1.00 25.65 141 LEU A C 1
ATOM 688 O O . LEU A 1 114 ? -23.721 14.989 -11.648 1.00 25.64 141 LEU A O 1
ATOM 693 N N . LEU A 1 115 ? -21.530 14.743 -12.086 1.00 26.27 142 LEU A N 1
ATOM 694 C CA . LEU A 1 115 ? -21.406 16.016 -12.797 1.00 26.50 142 LEU A CA 1
ATOM 695 C C . LEU A 1 115 ? -21.965 15.884 -14.201 1.00 26.28 142 LEU A C 1
ATOM 696 O O . LEU A 1 115 ? -22.616 16.804 -14.686 1.00 26.89 142 LEU A O 1
ATOM 701 N N . ILE A 1 116 ? -21.719 14.748 -14.850 1.00 25.80 143 ILE A N 1
ATOM 702 C CA . ILE A 1 116 ? -22.285 14.501 -16.169 1.00 25.48 143 ILE A CA 1
ATOM 703 C C . ILE A 1 116 ? -23.804 14.452 -16.083 1.00 25.48 143 ILE A C 1
ATOM 704 O O . ILE A 1 116 ? -24.481 14.996 -16.936 1.00 25.55 143 ILE A O 1
ATOM 709 N N . GLN A 1 117 ? -24.338 13.834 -15.036 1.00 25.99 144 GLN A N 1
ATOM 710 C CA . GLN A 1 117 ? -25.781 13.889 -14.748 1.00 26.22 144 GLN A CA 1
ATOM 711 C C . GLN A 1 117 ? -26.312 15.332 -14.809 1.00 26.33 144 GLN A C 1
ATOM 712 O O . GLN A 1 117 ? -27.244 15.623 -15.562 1.00 26.37 144 GLN A O 1
ATOM 718 N N . GLU A 1 118 ? -25.699 16.221 -14.032 1.00 26.27 145 GLU A N 1
ATOM 719 C CA . GLU A 1 118 ? -26.108 17.630 -13.961 1.00 26.68 14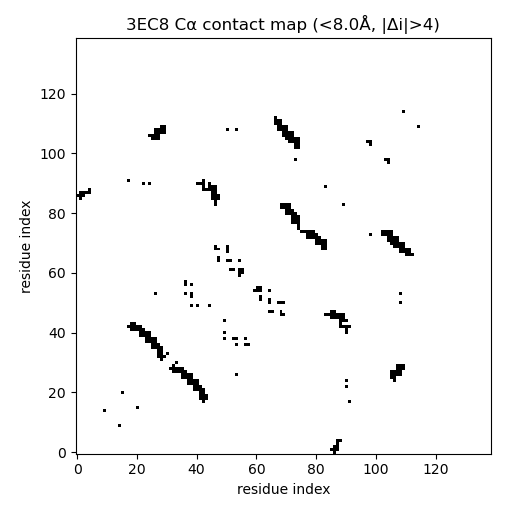5 GLU A CA 1
ATOM 720 C C . GLU A 1 118 ? -26.075 18.356 -15.302 1.00 26.24 145 GLU A C 1
ATOM 721 O O . GLU A 1 118 ? -26.993 19.102 -15.634 1.00 26.29 145 GLU A O 1
ATOM 727 N N . LEU A 1 119 ? -25.007 18.146 -16.060 1.00 25.77 146 LEU A N 1
ATOM 728 C CA . LEU A 1 119 ? -24.679 19.038 -17.160 1.00 25.69 146 LEU A CA 1
ATOM 729 C C . LEU A 1 119 ? -25.237 18.605 -18.501 1.00 25.78 146 LEU A C 1
ATOM 730 O O . LEU A 1 119 ? -25.442 19.446 -19.382 1.00 25.65 146 LEU A O 1
ATOM 735 N N . TRP A 1 120 ? -25.485 17.309 -18.660 1.00 25.98 147 TRP A N 1
ATOM 736 C CA . TRP A 1 120 ? -25.998 16.777 -19.918 1.00 26.34 147 TRP A CA 1
ATOM 737 C C . TRP A 1 120 ? -27.260 15.983 -19.666 1.00 26.62 147 TRP A C 1
ATOM 738 O O . TRP A 1 120 ? -27.393 15.352 -18.636 1.00 26.89 147 TRP A O 1
ATOM 749 N N . LYS A 1 121 ? -28.184 16.021 -20.616 1.00 27.19 148 LYS A N 1
ATOM 750 C CA . LYS A 1 121 ? -29.523 15.450 -20.434 1.00 27.48 148 LYS A CA 1
ATOM 751 C C . LYS A 1 121 ? -30.005 14.741 -21.705 1.00 27.46 148 LYS A C 1
ATOM 752 O O . LYS A 1 121 ? -29.495 14.997 -22.790 1.00 27.46 148 LYS A O 1
ATOM 758 N N . PRO A 1 122 ? -30.987 13.841 -21.569 1.00 27.60 149 PRO A N 1
ATOM 759 C CA . PRO A 1 122 ? -31.590 13.218 -22.736 1.00 27.63 149 PRO A CA 1
ATOM 760 C C . PRO A 1 122 ? -32.273 14.214 -23.666 1.00 27.72 149 PRO A C 1
ATOM 761 O O . PRO A 1 122 ? -32.998 15.112 -23.206 1.00 27.53 149 PRO A O 1
ATOM 765 N N . ARG A 1 123 ? -32.026 14.043 -24.963 1.00 27.72 150 ARG A N 1
ATOM 766 C CA . ARG A 1 123 ? -32.762 14.728 -26.017 1.00 27.81 150 ARG A CA 1
ATOM 767 C C . ARG A 1 123 ? -34.254 14.698 -25.692 1.00 27.91 150 ARG A C 1
ATOM 768 O O . ARG A 1 123 ? -34.758 13.714 -25.148 1.00 27.84 150 ARG A O 1
ATOM 771 N N . GLU A 1 124 ? -34.947 15.787 -26.008 1.00 28.12 151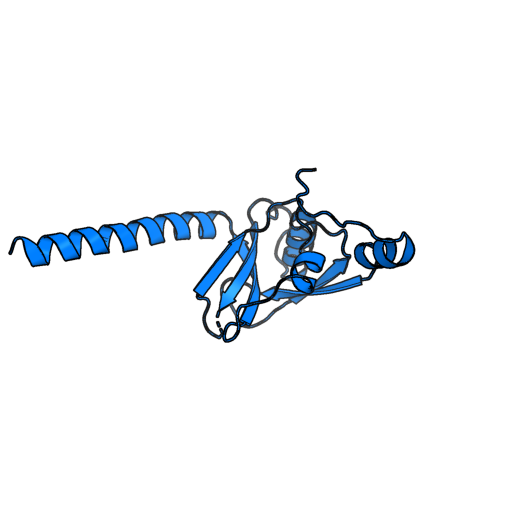 GLU A N 1
ATOM 772 C CA . GLU A 1 124 ? -36.406 15.880 -25.811 1.00 28.60 151 GLU A CA 1
ATOM 773 C C . GLU A 1 124 ? -37.119 14.596 -26.266 1.00 28.48 151 GLU A C 1
ATOM 774 O O . GLU A 1 124 ? -36.928 14.145 -27.400 1.00 28.55 151 GLU A O 1
ATOM 780 N N . GLY A 1 125 ? -37.922 14.011 -25.377 1.00 28.26 152 GLY A N 1
ATOM 781 C CA . GLY A 1 125 ? -38.635 12.765 -25.664 1.00 28.06 152 GLY A CA 1
ATOM 782 C C . GLY A 1 125 ? -38.068 11.557 -24.939 1.00 27.82 152 GLY A C 1
ATOM 783 O O . GLY A 1 125 ? -38.808 10.705 -24.455 1.00 27.81 152 GLY A O 1
ATOM 784 N N . LEU A 1 126 ? -36.748 11.479 -24.858 1.00 27.79 153 LEU A N 1
ATOM 785 C CA . LEU A 1 126 ? -36.088 10.355 -24.199 1.00 27.58 153 LEU A CA 1
ATOM 786 C C . LEU A 1 126 ? -35.853 10.660 -22.719 1.00 27.21 153 LEU A C 1
ATOM 787 O O . LEU A 1 126 ? -35.879 11.817 -22.306 1.00 27.27 153 LEU A O 1
ATOM 792 N N . SER A 1 127 ? -35.658 9.615 -21.922 1.00 26.85 154 SER A N 1
ATOM 793 C CA . SER A 1 127 ? -35.342 9.775 -20.502 1.00 26.64 154 SER A CA 1
ATOM 794 C C . SER A 1 127 ? -34.119 8.917 -20.131 1.00 26.53 154 SER A C 1
ATOM 795 O O . SER A 1 127 ? -33.672 8.087 -20.941 1.00 26.44 154 SER A O 1
ATOM 798 N N . ARG A 1 128 ? -33.595 9.124 -18.915 1.00 26.38 155 ARG A N 1
ATOM 799 C CA . ARG A 1 128 ? -32.262 8.626 -18.522 1.00 26.39 155 ARG A CA 1
ATOM 800 C C . ARG A 1 128 ? -32.231 7.633 -17.350 1.00 25.81 155 ARG A C 1
ATOM 801 O O . ARG A 1 128 ? -32.951 7.779 -16.368 1.00 25.77 155 ARG A O 1
ATOM 809 N N . ARG A 1 129 ? -31.335 6.661 -17.439 1.00 25.34 156 ARG A N 1
ATOM 810 C CA . ARG A 1 129 ? -31.091 5.727 -16.347 1.00 25.26 156 ARG A CA 1
ATOM 811 C C . ARG A 1 129 ? -29.617 5.338 -16.291 1.00 24.55 156 ARG A C 1
ATOM 812 O O . ARG A 1 129 ? -29.057 4.932 -17.304 1.00 24.70 156 ARG A O 1
ATOM 820 N N . PHE A 1 130 ? -28.997 5.464 -15.118 1.00 23.58 157 PHE A N 1
ATOM 821 C CA . PHE A 1 130 ? -27.681 4.871 -14.882 1.00 22.94 157 PHE A CA 1
ATOM 822 C C . PHE A 1 130 ? -27.917 3.413 -14.566 1.00 22.46 157 PHE A C 1
ATOM 823 O O . PHE A 1 130 ? -28.710 3.081 -13.682 1.00 22.04 157 PHE A O 1
ATOM 831 N N . GLU A 1 131 ? -27.217 2.538 -15.263 1.00 21.99 158 GLU A N 1
ATOM 832 C CA . GLU A 1 131 ? -27.381 1.121 -15.024 1.00 22.06 158 GLU A CA 1
ATOM 833 C C . GLU A 1 131 ? -26.046 0.493 -14.684 1.00 21.91 158 GLU A C 1
ATOM 834 O O . GLU A 1 131 ? -25.035 0.868 -15.240 1.00 21.28 158 GLU A O 1
ATOM 840 N N . LEU A 1 132 ? -26.055 -0.435 -13.728 1.00 22.39 159 LEU A N 1
ATOM 841 C CA . LEU A 1 132 ? -24.898 -1.270 -13.465 1.00 22.49 159 LEU A CA 1
ATOM 842 C C . LEU A 1 132 ? -24.998 -2.411 -14.439 1.00 22.97 159 LEU A C 1
ATOM 843 O O . LEU A 1 132 ? -26.086 -2.940 -14.645 1.00 23.81 159 LEU A O 1
ATOM 848 N N . ARG A 1 133 ? -23.880 -2.774 -15.057 1.00 23.30 160 ARG A N 1
ATOM 849 C CA . ARG A 1 133 ? -23.859 -3.833 -16.064 1.00 23.56 160 ARG A CA 1
ATOM 850 C C . ARG A 1 133 ? -22.486 -4.473 -16.158 1.00 23.89 160 ARG A C 1
ATOM 851 O O . ARG A 1 133 ? -21.462 -3.817 -15.994 1.00 23.41 160 ARG A O 1
ATOM 859 N N . LYS A 1 134 ? -22.486 -5.763 -16.450 1.00 24.84 161 LYS A N 1
ATOM 860 C CA . LYS A 1 134 ? -21.271 -6.536 -16.546 1.00 25.62 161 LYS A CA 1
ATOM 861 C C . LYS A 1 134 ? -20.621 -6.228 -17.899 1.00 26.32 161 LYS A C 1
ATOM 862 O O . LYS A 1 134 ? -21.295 -6.232 -18.929 1.00 25.89 161 LYS A O 1
ATOM 868 N N . ARG A 1 135 ? -19.321 -5.933 -17.876 1.00 27.20 162 ARG A N 1
ATOM 869 C CA . ARG A 1 135 ? -18.530 -5.731 -19.093 1.00 28.14 162 ARG A CA 1
ATOM 870 C C . ARG A 1 135 ? -18.861 -6.741 -20.173 1.00 28.69 162 ARG A C 1
ATOM 871 O O . ARG A 1 135 ? -19.200 -6.373 -21.299 1.00 29.01 162 ARG A O 1
ATOM 879 N N . SER A 1 136 ? -18.755 -8.017 -19.818 1.00 29.36 163 SER A N 1
ATOM 880 C CA . SER A 1 136 ? -18.959 -9.105 -20.763 1.00 29.73 163 SER A CA 1
ATOM 881 C C . SER A 1 136 ? -20.343 -9.048 -21.413 1.00 30.55 163 SER A C 1
ATOM 882 O O . SER A 1 136 ? -20.514 -9.511 -22.544 1.00 30.65 163 SER A O 1
ATOM 885 N N . ASP A 1 137 ? -21.323 -8.488 -20.704 1.00 31.62 164 ASP A N 1
ATOM 886 C CA . ASP A 1 137 ? -22.660 -8.286 -21.263 1.00 32.61 164 ASP A CA 1
ATOM 887 C C . ASP A 1 137 ? -22.666 -7.113 -22.230 1.00 33.68 164 ASP A C 1
ATOM 888 O O . ASP A 1 137 ? -23.471 -7.071 -23.165 1.00 33.63 164 ASP A O 1
ATOM 893 N N . VAL A 1 138 ? -21.766 -6.164 -21.997 1.00 35.13 165 VAL A N 1
ATOM 894 C CA . VAL A 1 138 ? -21.594 -5.033 -22.888 1.00 36.39 165 VAL A CA 1
ATOM 895 C C . VAL A 1 138 ? -20.935 -5.509 -24.184 1.00 37.93 165 VAL A C 1
ATOM 896 O O . VAL A 1 138 ? -21.485 -5.279 -25.255 1.00 37.65 165 VAL A O 1
ATOM 900 N N . GLU A 1 139 ? -19.807 -6.220 -24.102 1.00 39.95 166 GLU A N 1
ATOM 901 C CA . GLU A 1 139 ? -19.124 -6.660 -25.331 1.00 41.93 166 GLU A CA 1
ATOM 902 C C . GLU A 1 139 ? -20.001 -7.595 -26.168 1.00 43.07 166 GLU A C 1
ATOM 903 O O . GLU A 1 139 ? -20.025 -7.498 -27.397 1.00 43.49 166 GLU A O 1
ATOM 909 N N . GLU A 1 140 ? -20.740 -8.480 -25.507 1.00 44.41 167 GLU A N 1
ATOM 910 C CA . GLU A 1 140 ? -21.692 -9.346 -26.199 1.00 45.26 167 GLU A CA 1
ATOM 911 C C . GLU A 1 140 ? -22.789 -8.530 -26.885 1.00 45.70 167 GLU A C 1
ATOM 912 O O . GLU A 1 140 ? -23.365 -8.977 -27.866 1.00 46.15 167 GLU A O 1
ATOM 918 N N . LEU A 1 141 ? -23.072 -7.333 -26.381 1.00 46.20 168 LEU A N 1
ATOM 919 C CA . LEU A 1 141 ? -24.054 -6.455 -27.023 1.00 46.44 168 LEU A CA 1
ATOM 920 C C . LEU A 1 141 ? -23.470 -5.770 -28.270 1.00 46.54 168 LEU A C 1
ATOM 921 O O . LEU A 1 141 ? -24.192 -5.475 -29.225 1.00 46.73 168 LEU A O 1
ATOM 926 N N . ALA A 1 142 ? -22.165 -5.525 -28.264 1.00 46.54 169 ALA A N 1
ATOM 927 C CA . ALA A 1 142 ? -21.480 -5.015 -29.443 1.00 46.61 169 ALA A CA 1
ATOM 928 C C . ALA A 1 142 ? -21.512 -6.084 -30.541 1.00 46.79 169 ALA A C 1
ATOM 929 O O . ALA A 1 142 ? -22.029 -5.843 -31.630 1.00 46.72 169 ALA A O 1
ATOM 931 N N . ALA A 1 143 ? -20.988 -7.270 -30.235 1.00 47.22 170 ALA A N 1
ATOM 932 C CA . ALA A 1 143 ? -21.069 -8.437 -31.139 1.00 47.39 170 ALA A CA 1
ATOM 933 C C . ALA A 1 143 ? -22.475 -8.607 -31.701 1.00 47.64 170 ALA A C 1
ATOM 934 O O . ALA A 1 143 ? -22.660 -8.747 -32.902 1.00 47.21 170 ALA A O 1
ATOM 936 N N . LYS A 1 144 ? -23.464 -8.566 -30.819 1.00 48.47 171 LYS A N 1
ATOM 937 C CA . LYS A 1 144 ? -24.869 -8.654 -31.224 1.00 49.21 171 LYS A CA 1
ATOM 938 C C . LYS A 1 144 ? -25.243 -7.603 -32.273 1.00 49.63 171 LYS A C 1
ATOM 939 O O . LYS A 1 144 ? -25.932 -7.933 -33.236 1.00 49.92 171 LYS A O 1
ATOM 945 N N . GLU A 1 145 ? -24.803 -6.349 -32.112 1.00 50.19 172 GLU A N 1
ATOM 946 C CA . GLU A 1 145 ? -25.203 -5.298 -33.079 1.00 50.41 172 GLU A CA 1
ATOM 947 C C . GLU A 1 145 ? -24.424 -5.407 -34.404 1.00 50.08 172 GLU A C 1
ATOM 948 O O . GLU A 1 145 ? -24.948 -5.078 -35.467 1.00 49.92 172 GLU A O 1
ATOM 954 N N . VAL A 1 146 ? -23.204 -5.917 -34.353 1.00 49.90 173 VAL A N 1
ATOM 955 C CA . VAL A 1 146 ? -22.503 -6.254 -35.583 1.00 50.13 173 VAL A CA 1
ATOM 956 C C . VAL A 1 146 ? -23.290 -7.304 -36.391 1.00 50.58 173 VAL A C 1
ATOM 957 O O . VAL A 1 146 ? -23.353 -7.236 -37.621 1.00 50.64 173 VAL A O 1
ATOM 961 N N . ASP A 1 147 ? -23.908 -8.253 -35.696 1.00 50.83 174 ASP A N 1
ATOM 962 C CA . ASP A 1 147 ? -24.652 -9.320 -36.353 1.00 51.03 174 ASP A CA 1
ATOM 963 C C . ASP A 1 147 ? -26.021 -8.877 -36.884 1.00 50.95 174 ASP A C 1
ATOM 964 O O . ASP A 1 147 ? -26.457 -9.348 -37.925 1.00 50.89 174 ASP A O 1
ATOM 969 N N . THR A 1 148 ? -26.694 -7.966 -36.193 1.00 51.24 175 THR A N 1
ATOM 970 C CA . THR A 1 148 ? -27.962 -7.412 -36.714 1.00 51.20 175 THR A CA 1
ATOM 971 C C . THR A 1 148 ? -27.721 -6.501 -37.937 1.00 51.01 175 THR A C 1
ATOM 972 O O . THR A 1 148 ? -28.521 -6.489 -38.865 1.00 51.10 175 THR A O 1
ATOM 976 N N . ILE A 1 149 ? -26.624 -5.752 -37.949 1.00 51.07 176 ILE A N 1
ATOM 977 C CA . ILE A 1 149 ? -26.243 -4.993 -39.146 1.00 51.08 176 ILE A CA 1
ATOM 978 C C . ILE A 1 149 ? -25.938 -5.950 -40.305 1.00 51.30 176 ILE A C 1
ATOM 979 O O . ILE A 1 149 ? -26.500 -5.811 -41.399 1.00 51.70 176 ILE A O 1
ATOM 984 N N . THR A 1 150 ? -25.060 -6.921 -40.044 1.00 51.08 177 THR A N 1
ATOM 985 C CA . THR A 1 150 ? -24.560 -7.839 -41.062 1.00 50.89 177 THR A CA 1
ATOM 986 C C . THR A 1 150 ? -25.662 -8.730 -41.620 1.00 51.04 177 THR A C 1
ATOM 987 O O . THR A 1 150 ? -25.706 -8.986 -42.824 1.00 51.09 177 THR A O 1
ATOM 991 N N . ALA A 1 151 ? -26.554 -9.195 -40.751 1.00 51.21 178 ALA A N 1
ATOM 992 C CA . ALA A 1 151 ? -27.706 -9.978 -41.186 1.00 51.29 178 ALA A CA 1
ATOM 993 C C . ALA A 1 151 ? -28.541 -9.136 -42.125 1.00 51.43 178 ALA A C 1
ATOM 994 O O . ALA A 1 151 ? -28.921 -9.589 -43.200 1.00 51.47 178 ALA A O 1
ATOM 996 N N . GLY A 1 152 ? -28.806 -7.901 -41.709 1.00 51.72 179 GLY A N 1
ATOM 997 C CA . GLY A 1 152 ? -29.585 -6.951 -42.495 1.00 51.93 179 GLY A CA 1
ATOM 998 C C . GLY A 1 152 ? -29.033 -6.734 -43.892 1.00 52.19 179 GLY A C 1
ATOM 999 O O . GLY A 1 152 ? -29.793 -6.606 -44.853 1.00 52.46 179 GLY A O 1
ATOM 1000 N N . ILE A 1 153 ? -27.710 -6.698 -44.007 1.00 52.28 180 ILE A N 1
ATOM 1001 C CA . ILE A 1 153 ? -27.060 -6.527 -45.304 1.00 52.32 180 ILE A CA 1
ATOM 1002 C C . ILE A 1 153 ? -27.177 -7.775 -46.171 1.00 52.46 180 ILE A C 1
ATOM 1003 O O . ILE A 1 153 ? -27.406 -7.663 -47.372 1.00 52.61 180 ILE A O 1
ATOM 1008 N N . ASN A 1 154 ? -27.029 -8.952 -45.570 1.00 52.64 181 ASN A N 1
ATOM 1009 C CA . ASN A 1 154 ? -27.219 -10.213 -46.293 1.00 52.71 181 ASN A CA 1
ATOM 1010 C C . ASN A 1 154 ? -28.699 -10.465 -46.661 1.00 53.27 181 ASN A C 1
ATOM 1011 O O . ASN A 1 154 ? -28.991 -11.195 -47.599 1.00 53.20 181 ASN A O 1
ATOM 1016 N N . ALA A 1 155 ? -29.623 -9.849 -45.933 1.00 54.12 182 ALA A N 1
ATOM 1017 C CA . ALA A 1 155 ? -31.047 -9.898 -46.278 1.00 54.93 182 ALA A CA 1
ATOM 1018 C C . ALA A 1 155 ? -31.326 -9.043 -47.510 1.00 55.74 182 ALA A C 1
ATOM 1019 O O . ALA A 1 155 ? -31.884 -9.528 -48.495 1.00 55.98 182 ALA A O 1
ATOM 1021 N N . GLN A 1 156 ? -30.950 -7.766 -47.427 1.00 56.64 183 GLN A N 1
ATOM 1022 C CA . GLN A 1 156 ? -31.000 -6.833 -48.560 1.00 57.45 183 GLN A CA 1
ATOM 1023 C C . GLN A 1 156 ? -30.434 -7.477 -49.832 1.00 57.63 183 GLN A C 1
ATOM 1024 O O . GLN A 1 156 ? -31.063 -7.448 -50.890 1.00 57.43 183 GLN A O 1
ATOM 1030 N N . ALA A 1 157 ? -29.238 -8.051 -49.707 1.00 57.90 184 ALA A N 1
ATOM 1031 C CA . ALA A 1 157 ? -28.544 -8.659 -50.832 1.00 58.33 184 ALA A CA 1
ATOM 1032 C C . ALA A 1 157 ? -29.363 -9.766 -51.471 1.00 58.82 184 ALA A C 1
ATOM 1033 O O . ALA A 1 157 ? -29.47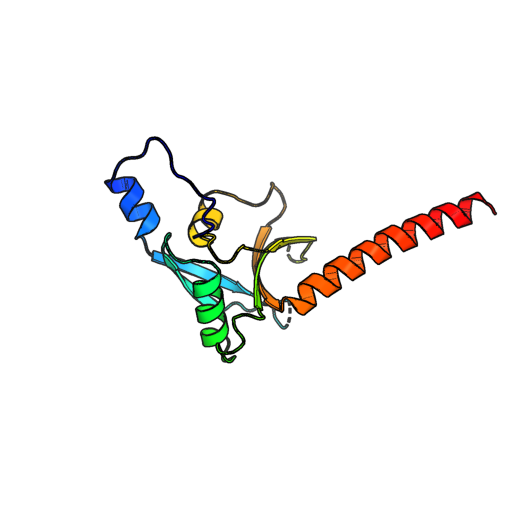2 -9.822 -52.688 1.00 59.04 184 ALA A O 1
ATOM 1035 N N . ARG A 1 158 ? -29.952 -10.636 -50.657 1.00 59.45 185 ARG A N 1
ATOM 1036 C CA . ARG A 1 158 ? -30.658 -11.807 -51.185 1.00 59.94 185 ARG A CA 1
ATOM 1037 C C . ARG A 1 158 ? -31.946 -11.424 -51.899 1.00 60.12 185 ARG A C 1
ATOM 1038 O O . ARG A 1 158 ? -32.214 -11.912 -52.995 1.00 59.91 185 ARG A O 1
ATOM 1046 N N . ARG A 1 159 ? -32.726 -10.546 -51.276 1.00 60.58 186 ARG A N 1
ATOM 1047 C CA . ARG A 1 159 ? -33.879 -9.907 -51.925 1.00 60.98 186 ARG A CA 1
ATOM 1048 C C . ARG A 1 159 ? -33.555 -9.470 -53.367 1.00 61.34 186 ARG A C 1
ATOM 1049 O O . ARG A 1 159 ? -34.295 -9.785 -54.307 1.00 61.39 186 ARG A O 1
ATOM 1053 N N . LEU A 1 160 ? -32.437 -8.758 -53.519 1.00 61.78 187 LEU A N 1
ATOM 1054 C CA . LEU A 1 160 ? -32.026 -8.174 -54.800 1.00 62.05 187 LEU A CA 1
ATOM 1055 C C . LEU A 1 160 ? -31.734 -9.235 -55.858 1.00 62.34 187 LEU A C 1
ATOM 1056 O O . LEU A 1 160 ? -32.370 -9.266 -56.913 1.00 62.44 187 LEU A O 1
ATOM 1061 N N . GLN A 1 161 ? -30.798 -10.125 -55.550 1.00 62.67 188 GLN A N 1
ATOM 1062 C CA . GLN A 1 161 ? -30.261 -11.058 -56.544 1.00 63.01 188 GLN A CA 1
ATOM 1063 C C . GLN A 1 161 ? -31.243 -12.173 -56.920 1.00 63.26 188 GLN A C 1
ATOM 1064 O O . GLN A 1 161 ? -30.903 -13.057 -57.713 1.00 63.55 188 GLN A O 1
ATOM 1070 N N . ARG A 1 162 ? -32.450 -12.124 -56.356 1.00 63.46 189 ARG A N 1
ATOM 1071 C CA . ARG A 1 162 ? -33.503 -13.095 -56.644 1.00 63.73 189 ARG A CA 1
ATOM 1072 C C . ARG A 1 162 ? -34.861 -12.387 -56.593 1.00 63.66 189 ARG A C 1
ATOM 1073 O O . ARG A 1 162 ? -35.905 -13.009 -56.392 1.00 63.55 189 ARG A O 1
#

Foldseek 3Di:
DPEDDDDPPDDPVVVVCQAAPKDWAFEAAPPVDPHTDIFIFGQQDFQLNRLLRRCVRVVHDSVCSVQKWKWKFKDVPTDDIDTGDRRYRVVNCVVPDADDPPIHIHIYIGGPVVVVVVVVVVVCVVVVVVVVVVVVPVD

InterPro domains:
  IPR000159 Ras-associating domain [PF00788] (62-164)
  IPR000159 Ras-associating domain [PS50200] (61-164)
  IPR000159 Ras-associating domain [SM00314] (61-164)
  IPR000253 Forkhead-associated (FHA) domain [PF00498] (274-348)
  IPR001478 PDZ domain [PF00595] (977-1057)
  IPR001478 PDZ domain [PS50106] (976-1061)
  IPR001478 PDZ domain [SM00228] (984-1061)
  IPR002710 Dilute domain [PF01843] (635-741)
  IPR002710 Dilute domain [PS51126] (497-764)
  IPR002710 Dilute domain [SM01132] (635-744)
  IPR008984 SMAD/FHA domain superfamily [SSF49879] (249-356)
  IPR029071 Ubiquitin-like domain superfamily [SSF54236] (62-163)
  IPR036034 PDZ superfamily [G3DSA:2.30.42.10] (968-1072)
  IPR036034 PDZ superfamily [SSF50156] (959-1063)
  IPR037983 Rasip1/Radil, cargo-binding domain [cd15472] (414-779)
  IPR052072 Vascular development regulator domain-containing protein [PTHR16027] (33-997)

B-factor: mean 38.64, std 11.29, range [2.0, 113.33]

Solvent-accessible surface area: 9469 Å² total; per-residue (Å²): 102,85,90,107,40,176,62,161,119,70,72,113,68,106,54,63,82,36,58,73,45,115,19,86,2,116,1,28,15,89,78,109,38,104,139,99,73,42,0,114,7,45,1,75,18,16,2,87,100,4,8,82,58,0,0,112,110,58,97,78,55,42,214,58,4,32,76,34,7,1,0,17,0,38,17,135,68,52,188,79,53,126,52,4,34,69,28,20,32,0,8,4,18,53,83,86,142,143,35,92,176,85,76,52,57,24,7,0,11,30,70,99,49,86,33,124,108,76,49,48,129,104,88,88,90,110,66,61,27,96,82,62,113,38,172,128,145,161,241

Organism: Homo sapiens (NCBI:txid9606)

Radius of gyration: 18.38 Å; Cα contacts (8 Å, |Δi|>4): 197; chains: 1; bounding box: 34×44×55 Å

=== Feature glossary ===
The record interleaves many kinds of information about one protein. Here is each kind framed as the question it answers.

Q: What known structures does this most resemble?
A: Structural nearest neighbors (via Foldseek easy-search vs the PDB). Reported per hit: target PDB id, E-value, and alignment TM-score. A TM-score above ~0.5 is the conventional threshold for 'same fold'.

Q: Where is each backbone atom in 3D?
A: The mmCIF table is the protein's shape written out atom by atom. For each backbone N, Cα, C, and carbonyl O, it records an (x, y, z) coordinate triple in Å plus the residue type, chain letter, and residue number.

Q: What are the backbone torsion angles?
A: The φ/ψ torsion pair specifies the backbone conformation at each residue. φ rotates about the N–Cα bond, ψ about the Cα–C bond. Steric clashes forbid most of the (φ, ψ) plane — the allowed regions (α-helix basin, β-sheet basin, left-handed helix) are the Ramachandran-allowed regions.

Q: Which residues are buried vs exposed?
A: Solvent-accessible surface area (SASA) is the area in Å² traced out by the centre of a 1.4 Å probe sphere (a water molecule) rolled over the protein's van der Waals surface (Shrake–Rupley / Lee–Richards construction). Buried residues have near-zero SASA; fully exposed residues can exceed 200 Å². The total SASA scales roughly with the number of surface residues.

Q: How confident is the AlphaFold model at each residue?
A: pLDDT is the predicted lDDT-Cα score: AlphaFold's confidence that the local environment of each residue (all inter-atomic distances within 15 Å) is correctly placed. It is a per-residue number between 0 and 100, with higher meaning more reliable.

Q: What does the local fold look like, residue by residue?
A: 3Di is Foldseek's structural alphabet. Each residue is assigned one of twenty discrete states based on how its Cα sits relative to its spatial (not sequential) neighbors. Aligning 3Di strings finds structural homologs roughly as well as full 3D superposition, but orders of magnitude faster.

Q: How big and how compact is the whole molecule?
A: Radius of gyration (Rg) is the root-mean-square distance of Cα atoms from their centroid — a single number for overall size and compactness. A globular domain of N residues has Rg ≈ 2.2·N^0.38 Å; an extended or disordered chain has a much larger Rg. The Cα contact count is the number of residue pairs whose Cα atoms are within 8 Å and are more than four positions apart in sequence — a standard proxy for tertiary packing density. The bounding box is the smallest axis-aligned box enclosing all Cα atoms.

Q: Which residues are in helices, strands, or loops?
A: DSSP 8-state secondary structure assigns each residue one of H (α-helix), G (3₁₀-helix), I (π-helix), E (extended β-strand), B (isolated β-bridge), T (hydrogen-bonded turn), S (bend), or '-' (coil). The assignment is computed from backbone hydrogen-bond geometry via the Kabsch–Sander algorithm.

Q: How mobile is each atom in the crystal?
A: Crystallographic B-factors measure how much each atom's electron density is smeared out, in Å². They rise in mobile loops and surface residues and fall in the buried interior. In AlphaFold models this column is repurposed to hold pLDDT instead.

Q: What if only a Cα trace is available?
A: P-SEA three-state annotation labels each residue as helix, strand, or coil based purely on the geometry of the Cα trace. It serves as a fallback when the full backbone (and thus DSSP) is unavailable.

Q: What family and function is it annotated with?
A: Database cross-references. InterPro integrates a dozen domain/family signature databases into unified entries with residue-range hits. GO terms attach function/process/location labels with evidence codes. CATH codes position the fold in a four-level structural taxonomy. Organism is the NCBI-taxonomy species name.

Q: Are the domains correctly placed relative to each other?
A: Predicted Aligned Error (PAE) is an AlphaFold confidence matrix: entry (i, j) is the expected error in the position of residue j, in ångströms, when the prediction is superimposed on the true structure at residue i. Low PAE within a block of residues means that block is internally rigid and well-predicted; high PAE between two blocks means their relative placement is uncertain even if each block individually is confident.

Q: What do the diagnostic plots show?
A: Three diagnostic plots accompany the record. The Cα contact map visualizes the tertiary structure as a 2D adjacency matrix (8 Å cutoff, sequence-local contacts suppressed). The Ramachandran plot shows the distribution of backbone (φ, ψ) torsions, with points in the α and β basins reflecting secondary structure content. The PAE plot shows AlphaFold's inter-residue confidence as a color matrix.

Q: What is the amino-acid chain?
A: Primary structure: the covalent order of the twenty standard amino acids along the backbone. Two proteins with the same sequence will (almost always) fold to the same structure; two with 30% identity often share a fold but not the details.

Q: What do the rendered images show?
A: The six renders are orthographic views along the three Cartesian axes in both directions. Representation (cartoon, sticks, or surface) and color scheme (sequence-rainbow or by-chain) vary across proteins so the training set covers all the common visualization conventions.